Protein AF-A0A0G0Z1I1-F1 (afdb_monomer)

Mean predicted aligned error: 14.7 Å

Nearest PDB structures (foldseek):
  9atb-assembly1_A  TM=3.667E-01  e=7.815E+00  Cupriavidus gilardii

pLDDT: mean 76.7, std 15.53, range [46.69, 94.62]

Structure (mmCIF, N/CA/C/O backbone):
data_AF-A0A0G0Z1I1-F1
#
_entry.id   AF-A0A0G0Z1I1-F1
#
loop_
_atom_site.group_PDB
_atom_site.id
_atom_site.type_symbol
_atom_site.label_atom_id
_atom_site.label_alt_id
_atom_site.label_comp_id
_atom_site.label_asym_id
_atom_site.label_entity_id
_atom_site.label_seq_id
_atom_site.pdbx_PDB_ins_code
_atom_site.Cartn_x
_atom_site.Cartn_y
_atom_site.Cartn_z
_atom_site.occupancy
_atom_site.B_iso_or_equiv
_atom_site.auth_seq_id
_atom_site.auth_comp_id
_atom_site.auth_asym_id
_atom_site.auth_atom_id
_atom_site.pdbx_PDB_model_num
ATOM 1 N N . MET A 1 1 ? -40.729 38.345 37.103 1.00 49.03 1 MET A N 1
ATOM 2 C CA . MET A 1 1 ? -40.708 36.959 36.586 1.00 49.03 1 MET A CA 1
ATOM 3 C C . MET A 1 1 ? -39.887 36.916 35.312 1.00 49.03 1 MET A C 1
ATOM 5 O O . MET A 1 1 ? -39.987 37.866 34.550 1.00 49.03 1 MET A O 1
ATOM 9 N N . ALA A 1 2 ? -39.143 35.818 35.136 1.00 46.69 2 ALA A N 1
ATOM 10 C CA . ALA A 1 2 ? -38.476 35.296 33.931 1.00 46.69 2 ALA A CA 1
ATOM 11 C C . ALA A 1 2 ? -36.972 35.073 34.162 1.00 46.69 2 ALA A C 1
ATOM 13 O O . ALA A 1 2 ? -36.131 35.905 33.838 1.00 46.69 2 ALA A O 1
ATOM 14 N N . THR A 1 3 ? -36.639 33.925 34.752 1.00 46.88 3 THR A N 1
ATOM 15 C CA . THR A 1 3 ? -35.286 33.368 34.726 1.00 46.88 3 THR A CA 1
ATOM 16 C C . THR A 1 3 ? -35.041 32.758 33.346 1.00 46.88 3 THR A C 1
ATOM 18 O O . THR A 1 3 ? -35.739 31.838 32.925 1.00 46.88 3 THR A O 1
ATOM 21 N N . LEU A 1 4 ? -34.052 33.281 32.620 1.00 53.75 4 LEU A N 1
ATOM 22 C CA . LEU A 1 4 ? -33.596 32.714 31.352 1.00 53.75 4 LEU A CA 1
ATOM 23 C C . LEU A 1 4 ? -32.834 31.414 31.640 1.00 53.75 4 LEU A C 1
ATOM 25 O O . LEU A 1 4 ? -31.653 31.427 31.984 1.00 53.75 4 LEU A O 1
ATOM 29 N N . ILE A 1 5 ? -33.525 30.280 31.530 1.00 57.94 5 ILE A N 1
ATOM 30 C CA . ILE A 1 5 ? -32.905 28.956 31.588 1.00 57.94 5 ILE A CA 1
ATOM 31 C C . ILE A 1 5 ? -32.143 28.759 30.277 1.00 57.94 5 ILE A C 1
ATOM 33 O O . ILE A 1 5 ? -32.732 28.469 29.238 1.00 57.94 5 ILE A O 1
ATOM 37 N N . GLN A 1 6 ? -30.823 28.929 30.315 1.00 59.84 6 GLN A N 1
ATOM 38 C CA . GLN A 1 6 ? -29.966 28.541 29.200 1.00 59.84 6 GLN A CA 1
ATOM 39 C C . GLN A 1 6 ? -29.946 27.005 29.106 1.00 59.84 6 GLN A C 1
ATOM 41 O O . GLN A 1 6 ? -29.579 26.344 30.086 1.00 59.84 6 GLN A O 1
ATOM 46 N N . PRO A 1 7 ? -30.321 26.400 27.966 1.00 53.19 7 PRO A N 1
ATOM 47 C CA . PRO A 1 7 ? -30.228 24.958 27.811 1.00 53.19 7 PRO A CA 1
ATOM 48 C C . PRO A 1 7 ? -28.750 24.552 27.822 1.00 53.19 7 PRO A C 1
ATOM 50 O O . PRO A 1 7 ? -27.973 24.939 26.951 1.00 53.19 7 PRO A O 1
ATOM 53 N N . LYS A 1 8 ? -28.345 23.750 28.816 1.00 52.44 8 LYS A N 1
ATOM 54 C CA . LYS A 1 8 ? -27.039 23.079 28.810 1.00 52.44 8 LYS A CA 1
ATOM 55 C C . LYS A 1 8 ? -26.980 22.160 27.591 1.00 52.44 8 LYS A C 1
ATOM 57 O O . LYS A 1 8 ? -27.522 21.056 27.617 1.00 52.44 8 LYS A O 1
ATOM 62 N N . ILE A 1 9 ? -26.301 22.599 26.534 1.00 59.09 9 ILE A N 1
ATOM 63 C CA . ILE A 1 9 ? -25.978 21.756 25.382 1.00 59.09 9 ILE A CA 1
ATOM 64 C C . ILE A 1 9 ? -25.038 20.657 25.884 1.00 59.09 9 ILE A C 1
ATOM 66 O O . ILE A 1 9 ? -23.839 20.862 26.083 1.00 59.09 9 ILE A O 1
ATOM 70 N N . LYS A 1 10 ? -25.603 19.474 26.131 1.00 54.38 10 LYS A N 1
ATOM 71 C CA . LYS A 1 10 ? -24.855 18.264 26.462 1.00 54.38 10 LYS A CA 1
ATOM 72 C C . LYS A 1 10 ? -24.121 17.847 25.185 1.00 54.38 10 LYS A C 1
ATOM 74 O O . LYS A 1 10 ? -24.714 17.219 24.313 1.00 54.38 10 LYS A O 1
ATOM 79 N N . ARG A 1 11 ? -22.856 18.261 25.033 1.00 58.06 11 ARG A N 1
ATOM 80 C CA . ARG A 1 11 ? -22.001 17.848 23.906 1.00 58.06 11 ARG A CA 1
ATOM 81 C C . ARG A 1 11 ? -21.950 16.319 23.886 1.00 58.06 11 ARG A C 1
ATOM 83 O O . ARG A 1 11 ? -21.363 15.700 24.772 1.00 58.06 11 ARG A O 1
ATOM 90 N N . LYS A 1 12 ? -22.646 15.713 22.925 1.00 52.06 12 LYS A N 1
ATOM 91 C CA . LYS A 1 12 ? -22.757 14.262 22.785 1.00 52.06 12 LYS A CA 1
ATOM 92 C C . LYS A 1 12 ? -21.421 13.743 22.241 1.00 52.06 12 LYS A C 1
ATOM 94 O O . LYS A 1 12 ? -21.108 13.936 21.077 1.00 52.06 12 LYS A O 1
ATOM 99 N N . SER A 1 13 ? -20.629 13.208 23.169 1.00 54.25 13 SER A N 1
ATOM 100 C CA . SER A 1 13 ? -19.466 12.317 23.047 1.00 54.25 13 SER A CA 1
ATOM 101 C C . SER A 1 13 ? -18.661 12.335 21.737 1.00 54.25 13 SER A C 1
ATOM 103 O O . SER A 1 13 ? -19.100 11.819 20.711 1.00 54.25 13 SER A O 1
ATOM 105 N N . SER A 1 14 ? -17.394 12.728 21.859 1.00 59.81 14 SER A N 1
ATOM 106 C CA . SER A 1 14 ? -16.280 12.526 20.913 1.00 59.81 14 SER A CA 1
ATOM 107 C C . SER A 1 14 ? -16.101 11.093 20.368 1.00 59.81 14 SER A C 1
ATOM 109 O O . SER A 1 14 ? -15.324 10.892 19.439 1.00 59.81 14 SER A O 1
ATOM 111 N N . ASN A 1 15 ? -16.816 10.098 20.905 1.00 63.12 15 ASN A N 1
ATOM 112 C CA . ASN A 1 15 ? -16.759 8.698 20.475 1.00 63.12 15 ASN A CA 1
ATOM 113 C C . ASN A 1 15 ? -17.404 8.422 19.111 1.00 63.12 15 ASN A C 1
ATOM 115 O O . ASN A 1 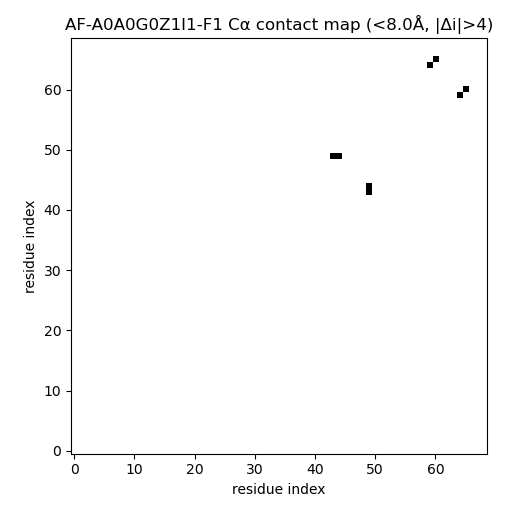15 ? -16.950 7.516 18.420 1.00 63.12 15 ASN A O 1
ATOM 119 N N . ALA A 1 16 ? -18.429 9.179 18.705 1.00 71.94 16 ALA A N 1
ATOM 120 C CA . ALA A 1 16 ? -19.131 8.916 17.442 1.00 71.9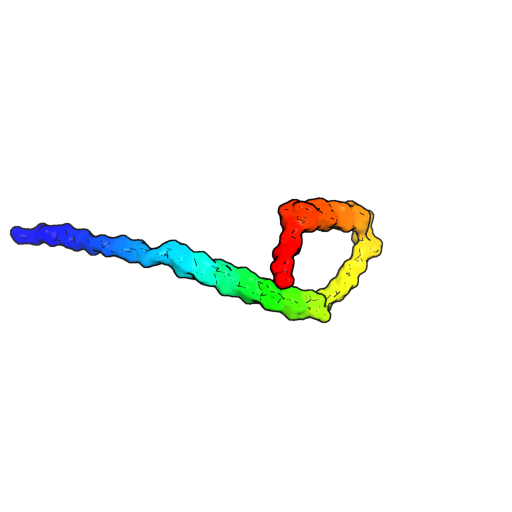4 16 ALA A CA 1
ATOM 121 C C . ALA A 1 16 ? -18.215 9.131 16.224 1.00 71.94 16 ALA A C 1
ATOM 123 O O . ALA A 1 16 ? -18.214 8.343 15.284 1.00 71.94 16 ALA A O 1
ATOM 124 N N . THR A 1 17 ? -17.367 10.161 16.274 1.00 84.06 17 THR A N 1
ATOM 125 C CA . THR A 1 17 ? -16.379 10.442 15.224 1.00 84.06 17 THR A CA 1
ATOM 126 C C . THR A 1 17 ? -15.290 9.369 15.163 1.00 8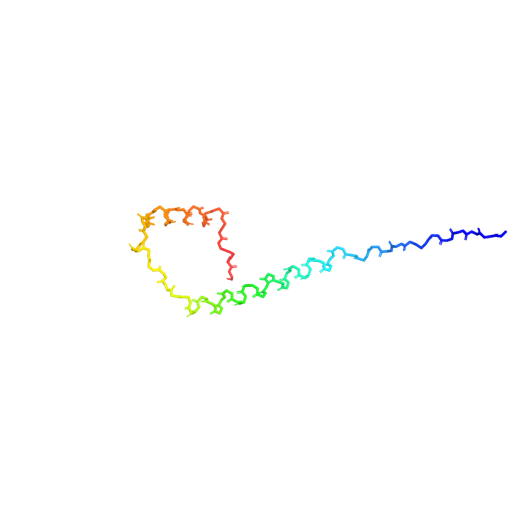4.06 17 THR A C 1
ATOM 128 O O . THR A 1 17 ? -14.875 8.983 14.075 1.00 84.06 17 THR A O 1
ATOM 131 N N . GLY A 1 18 ? -14.847 8.854 16.316 1.00 84.75 18 GLY A N 1
ATOM 132 C CA . GLY A 1 18 ? -13.870 7.763 16.371 1.00 84.75 18 GLY A CA 1
ATOM 133 C C . GLY A 1 18 ? -14.419 6.443 15.821 1.00 84.75 18 GLY A C 1
ATOM 134 O O . GLY A 1 18 ? -13.710 5.732 15.115 1.00 84.75 18 GLY A O 1
ATOM 135 N N . GLN A 1 19 ? -15.691 6.139 16.095 1.00 86.56 19 GLN A N 1
ATOM 136 C CA . GLN A 1 19 ? -16.380 4.969 15.541 1.00 86.56 19 GLN A CA 1
ATOM 137 C C . GLN A 1 19 ? -16.516 5.067 14.019 1.00 86.56 19 GLN A C 1
ATOM 139 O O . GLN A 1 19 ? -16.087 4.151 13.325 1.00 86.56 19 GLN A O 1
ATOM 144 N N . LEU A 1 20 ? -16.978 6.211 13.506 1.00 90.94 20 LEU A N 1
ATOM 145 C CA . LEU A 1 20 ? -17.080 6.449 12.065 1.00 90.94 20 LEU A CA 1
ATOM 146 C C . LEU A 1 20 ? -15.720 6.331 11.360 1.00 90.94 20 LEU A C 1
ATOM 148 O O . LEU A 1 20 ? -15.611 5.700 10.315 1.00 90.94 20 LEU A O 1
ATOM 152 N N . LEU A 1 21 ? -14.659 6.906 11.939 1.00 89.94 21 LEU A N 1
ATOM 153 C CA . LEU A 1 21 ? -13.312 6.789 11.379 1.00 89.94 21 LEU A CA 1
ATOM 154 C C . LEU A 1 21 ? -12.858 5.325 11.303 1.00 89.94 21 LEU A C 1
ATOM 156 O O . LEU A 1 21 ? -12.260 4.917 10.310 1.00 89.94 21 LEU A O 1
ATOM 160 N N . ASN A 1 22 ? -13.146 4.529 12.333 1.00 90.69 22 ASN A N 1
ATOM 161 C CA . ASN A 1 22 ? -12.810 3.108 12.339 1.00 90.69 22 ASN A CA 1
ATOM 162 C C . ASN A 1 22 ? -13.586 2.323 11.276 1.00 90.69 22 ASN A C 1
ATOM 164 O O . ASN A 1 22 ? -12.994 1.456 10.637 1.00 90.69 22 ASN A O 1
ATOM 168 N N . GLU A 1 23 ? -14.864 2.638 11.062 1.00 94.38 23 GLU A N 1
ATOM 169 C CA . GLU A 1 23 ? -15.686 2.031 10.008 1.00 94.38 23 GLU A CA 1
ATOM 170 C C . GLU A 1 23 ? -15.137 2.359 8.615 1.00 94.38 23 GLU A C 1
ATOM 172 O O . GLU A 1 23 ? -14.876 1.448 7.830 1.00 94.38 23 GLU A O 1
ATOM 177 N N . VAL A 1 24 ? -14.827 3.631 8.347 1.00 93.06 24 VAL A N 1
ATOM 178 C CA . VAL A 1 24 ? -14.220 4.061 7.075 1.00 93.06 24 VAL A CA 1
ATOM 179 C C . VAL A 1 24 ? -12.875 3.366 6.842 1.00 93.06 24 VAL A C 1
ATOM 181 O O . VAL A 1 24 ? -1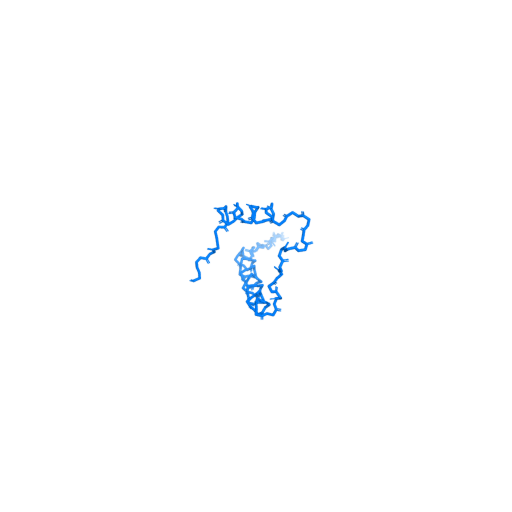2.604 2.848 5.759 1.00 93.06 24 VAL A O 1
ATOM 184 N N . LEU A 1 25 ? -12.014 3.305 7.862 1.00 91.50 25 LEU A N 1
ATOM 185 C CA . LEU A 1 25 ? -10.725 2.618 7.752 1.00 91.50 25 LEU A CA 1
ATOM 186 C C . LEU A 1 25 ? -10.886 1.106 7.554 1.00 91.50 25 LEU A C 1
ATOM 188 O O . LEU A 1 25 ? -10.052 0.493 6.885 1.00 91.50 25 LEU A O 1
ATOM 192 N N . HIS A 1 26 ? -11.917 0.494 8.138 1.00 92.75 26 HIS A N 1
ATOM 193 C CA . HIS A 1 26 ? -12.236 -0.912 7.916 1.00 92.75 26 HIS A CA 1
ATOM 194 C C . HIS A 1 26 ? -12.633 -1.153 6.456 1.00 92.75 26 HIS A C 1
ATOM 196 O O . HIS A 1 26 ? -12.092 -2.057 5.819 1.00 92.75 26 HIS A O 1
ATOM 202 N N . GLU A 1 27 ? -13.515 -0.321 5.909 1.00 91.94 27 GLU A N 1
ATOM 203 C CA . GLU A 1 27 ? -13.971 -0.419 4.523 1.00 91.94 27 GLU A CA 1
ATOM 204 C C . GLU A 1 27 ? -12.816 -0.243 3.528 1.00 91.94 27 GLU A C 1
ATOM 206 O O . GLU A 1 27 ? -12.604 -1.103 2.674 1.00 91.94 27 GLU A O 1
ATOM 211 N N . ILE A 1 28 ? -11.965 0.775 3.716 1.00 89.50 28 ILE A N 1
ATOM 212 C CA . ILE A 1 28 ? -10.758 0.981 2.896 1.00 89.50 28 ILE A CA 1
ATOM 213 C C . ILE A 1 28 ? -9.847 -0.256 2.925 1.00 89.50 28 ILE A C 1
ATOM 215 O O . ILE A 1 28 ? -9.280 -0.646 1.901 1.00 89.50 28 ILE A O 1
ATOM 219 N N . ARG A 1 29 ? -9.684 -0.897 4.090 1.00 86.19 29 ARG A N 1
ATOM 220 C CA . ARG A 1 29 ? -8.873 -2.120 4.207 1.00 86.19 29 ARG A CA 1
ATOM 221 C C . ARG A 1 29 ? -9.519 -3.309 3.498 1.00 86.19 29 ARG A C 1
ATOM 223 O O . ARG A 1 29 ? -8.770 -4.102 2.930 1.00 86.19 29 ARG A O 1
ATOM 230 N N . SER A 1 30 ? -10.847 -3.437 3.539 1.00 86.38 30 SER A N 1
ATOM 231 C CA . SER A 1 30 ? -11.581 -4.482 2.808 1.00 86.38 30 SER A CA 1
ATOM 232 C C . SER A 1 30 ? -11.388 -4.313 1.309 1.00 86.38 30 SER A C 1
ATOM 234 O O . SER A 1 30 ? -10.861 -5.214 0.659 1.00 86.38 30 SER A O 1
ATOM 236 N N . LEU A 1 31 ? -11.653 -3.106 0.800 1.00 85.88 31 LEU A N 1
ATOM 237 C CA . LEU A 1 31 ? -11.447 -2.764 -0.603 1.00 85.88 31 LEU A CA 1
ATOM 238 C C . LEU A 1 31 ? -10.005 -3.051 -1.024 1.00 85.88 31 LEU A C 1
ATOM 240 O O . LEU A 1 31 ? -9.778 -3.746 -2.005 1.00 85.88 31 LEU A O 1
ATOM 244 N N . ARG A 1 32 ? -8.999 -2.629 -0.248 1.00 81.94 32 ARG A N 1
ATOM 245 C CA . ARG A 1 32 ? -7.593 -2.922 -0.575 1.00 81.94 32 ARG A CA 1
ATOM 246 C C . ARG A 1 32 ? -7.309 -4.423 -0.711 1.00 81.94 32 ARG A C 1
ATOM 248 O O . ARG A 1 32 ? -6.502 -4.796 -1.556 1.00 81.94 32 ARG A O 1
ATOM 255 N N . ARG A 1 33 ? -7.918 -5.281 0.118 1.00 76.88 33 ARG A N 1
ATOM 256 C CA . ARG A 1 33 ? -7.750 -6.743 0.012 1.00 76.88 33 ARG A CA 1
ATOM 257 C C . ARG A 1 33 ? -8.358 -7.269 -1.285 1.00 76.88 33 ARG A C 1
ATOM 259 O O . ARG A 1 33 ? -7.702 -8.036 -1.980 1.00 76.88 33 ARG A O 1
ATOM 266 N N . GLU A 1 34 ? -9.550 -6.806 -1.636 1.00 74.94 34 GLU A N 1
ATOM 267 C CA . GLU A 1 34 ? -10.221 -7.165 -2.890 1.00 74.94 34 GLU A CA 1
ATOM 268 C C . GLU A 1 34 ? -9.416 -6.690 -4.109 1.00 74.94 34 GLU A C 1
ATOM 270 O O . GLU A 1 34 ? -9.150 -7.468 -5.022 1.00 74.94 34 GLU A O 1
ATOM 275 N N . PHE A 1 35 ? -8.908 -5.455 -4.075 1.00 69.94 35 PHE A N 1
ATOM 276 C CA . PHE A 1 35 ? -8.043 -4.909 -5.120 1.00 69.94 35 PHE A CA 1
ATOM 277 C C . PHE A 1 35 ? -6.684 -5.607 -5.196 1.00 69.94 35 PHE A C 1
ATOM 279 O O . PHE A 1 35 ? -6.156 -5.750 -6.289 1.00 69.94 35 PHE A O 1
ATOM 286 N N . SER A 1 36 ? -6.110 -6.089 -4.088 1.00 65.00 36 SER A N 1
ATOM 287 C CA . SER A 1 36 ? -4.814 -6.789 -4.119 1.00 65.00 36 SER A CA 1
ATOM 288 C C . SER A 1 36 ? -4.837 -8.114 -4.887 1.00 65.00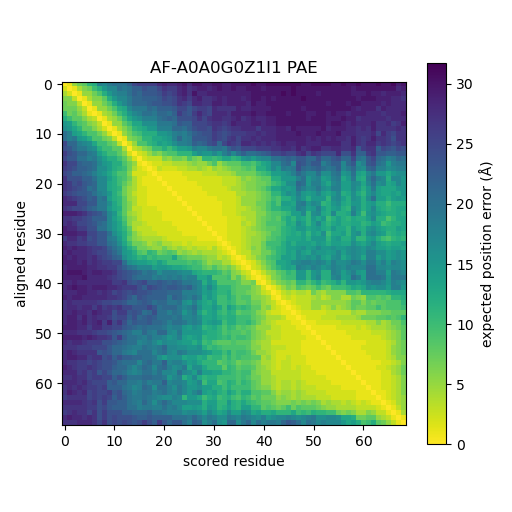 36 SER A C 1
ATOM 290 O O . SER A 1 36 ? -3.784 -8.590 -5.293 1.00 65.00 36 SER A O 1
ATOM 292 N N . LEU A 1 37 ? -6.023 -8.690 -5.113 1.00 64.00 37 LEU A N 1
ATOM 293 C CA . LEU A 1 37 ? -6.201 -9.880 -5.950 1.00 64.00 37 LEU A CA 1
ATOM 294 C C . LEU A 1 37 ? -6.240 -9.551 -7.451 1.00 64.00 37 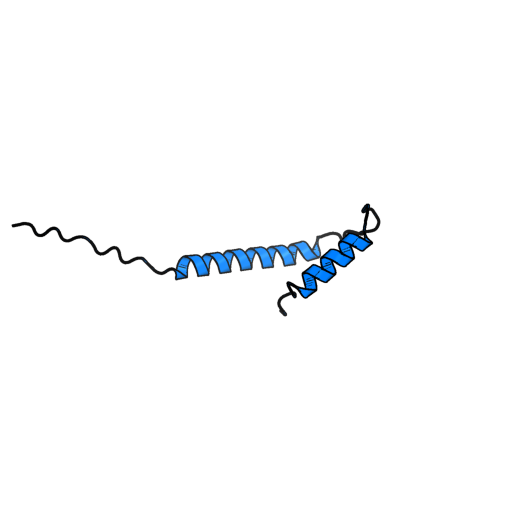LEU A C 1
ATOM 296 O O . LEU A 1 37 ? -6.063 -10.447 -8.272 1.00 64.00 37 LEU A O 1
ATOM 300 N N . ILE A 1 38 ? -6.501 -8.288 -7.800 1.00 63.22 38 ILE A N 1
ATOM 301 C CA . ILE A 1 38 ? -6.748 -7.818 -9.173 1.00 63.22 38 ILE A CA 1
ATOM 302 C C . ILE A 1 38 ? -5.643 -6.864 -9.639 1.00 63.22 38 ILE A C 1
ATOM 304 O O . ILE A 1 38 ? -5.436 -6.698 -10.839 1.00 63.22 38 ILE A O 1
ATOM 308 N N . LEU A 1 39 ? -4.927 -6.234 -8.704 1.00 58.78 39 LEU A N 1
ATOM 309 C CA . LEU A 1 39 ? -3.810 -5.359 -9.012 1.00 58.78 39 LEU A CA 1
ATOM 310 C C . LEU A 1 39 ? -2.765 -6.177 -9.771 1.00 58.78 39 LEU A C 1
ATOM 312 O O . LEU A 1 39 ? -2.271 -7.172 -9.227 1.00 58.78 39 LEU A O 1
ATOM 316 N N . PRO A 1 40 ? -2.427 -5.784 -11.011 1.00 58.19 40 PRO A N 1
ATOM 317 C CA . PRO A 1 40 ? -1.295 -6.381 -11.684 1.00 58.19 40 PRO A CA 1
ATOM 318 C C . PRO A 1 40 ? -0.091 -6.231 -10.757 1.00 58.19 40 PRO A C 1
ATOM 320 O O . PRO A 1 40 ? 0.072 -5.201 -10.096 1.00 58.19 40 PRO A O 1
ATOM 323 N N . GLN A 1 41 ? 0.721 -7.281 -10.659 1.00 65.19 41 GLN A N 1
ATOM 324 C CA . GLN A 1 41 ? 2.050 -7.131 -10.086 1.00 65.19 41 GLN A CA 1
ATOM 325 C C . GLN A 1 41 ? 2.783 -6.174 -11.025 1.00 65.19 41 GLN A C 1
ATOM 327 O O . GLN A 1 41 ? 3.257 -6.595 -12.075 1.00 65.19 41 GLN A O 1
ATOM 332 N N . GLU A 1 42 ? 2.728 -4.875 -10.721 1.00 66.00 42 GLU A N 1
ATOM 333 C CA . GLU A 1 42 ? 3.431 -3.860 -11.492 1.00 66.00 42 GLU A CA 1
ATOM 334 C C . GLU A 1 42 ? 4.909 -4.213 -11.434 1.00 66.00 42 GLU A C 1
ATOM 336 O O . GLU A 1 42 ? 5.512 -4.261 -10.356 1.00 66.00 42 GLU A O 1
ATOM 341 N N . ASP A 1 43 ? 5.461 -4.526 -12.602 1.00 76.38 43 ASP A N 1
ATOM 342 C CA . ASP A 1 43 ? 6.883 -4.740 -12.727 1.00 76.38 43 ASP A CA 1
ATOM 343 C C . ASP A 1 43 ? 7.590 -3.384 -12.666 1.00 76.38 43 ASP A C 1
ATOM 345 O O . ASP A 1 43 ? 7.140 -2.391 -13.243 1.00 76.38 43 ASP A O 1
ATOM 349 N N . LEU A 1 44 ? 8.692 -3.331 -11.926 1.00 81.94 44 LEU A N 1
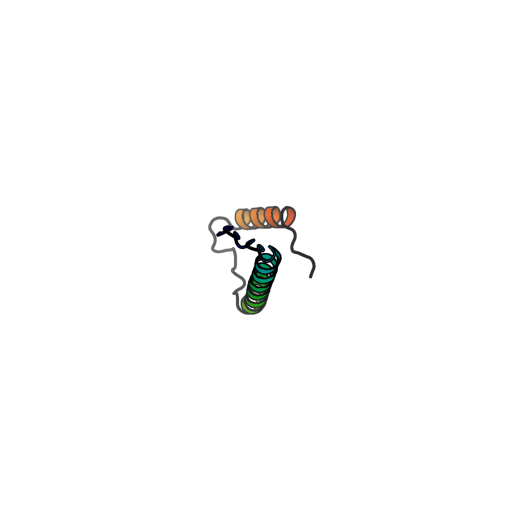ATOM 350 C CA . LEU A 1 44 ? 9.470 -2.107 -11.778 1.00 81.94 44 LEU A CA 1
ATOM 351 C C . LEU A 1 44 ? 10.433 -1.892 -12.955 1.00 81.94 44 LEU A C 1
ATOM 353 O O . LEU A 1 44 ? 10.987 -0.799 -13.057 1.00 81.94 44 LEU A O 1
ATOM 357 N N . GLU A 1 45 ? 10.624 -2.887 -13.829 1.00 80.81 45 GLU A N 1
ATOM 358 C CA . GLU A 1 45 ? 11.592 -2.853 -14.940 1.00 80.81 45 GLU A CA 1
ATOM 359 C C . GLU A 1 45 ? 11.413 -1.647 -15.881 1.00 80.81 45 GLU A C 1
ATOM 361 O O . GLU A 1 45 ? 12.401 -1.063 -16.324 1.00 80.81 45 GLU A O 1
ATOM 366 N N . ASP A 1 46 ? 10.175 -1.204 -16.123 1.00 84.00 46 ASP A N 1
ATOM 367 C CA . ASP A 1 46 ? 9.889 -0.078 -17.027 1.00 84.00 46 ASP A CA 1
ATOM 368 C C . ASP A 1 46 ? 10.042 1.308 -16.366 1.00 84.00 46 ASP A C 1
ATOM 370 O O . ASP A 1 46 ? 9.905 2.349 -17.018 1.00 84.00 46 ASP A O 1
ATOM 374 N N . TYR A 1 47 ? 10.328 1.366 -15.061 1.00 84.81 47 TYR A N 1
ATOM 375 C CA . TYR A 1 47 ? 10.528 2.632 -14.362 1.00 84.81 47 TYR A CA 1
ATOM 376 C C . TYR A 1 47 ? 11.943 3.165 -14.581 1.00 84.81 47 TYR A C 1
ATOM 378 O O . TYR A 1 47 ? 12.923 2.435 -14.641 1.00 84.81 47 TYR A O 1
ATOM 386 N N . VAL A 1 48 ? 12.082 4.492 -14.591 1.00 92.50 48 VAL A N 1
ATOM 387 C CA . VAL A 1 48 ? 13.384 5.154 -14.786 1.00 92.50 48 VAL A CA 1
ATOM 388 C C . VAL A 1 48 ? 14.401 4.782 -13.684 1.00 92.50 48 VAL A C 1
ATOM 390 O O . VAL A 1 48 ? 15.606 4.748 -13.936 1.00 92.50 48 VAL A O 1
ATOM 393 N N . HIS A 1 49 ? 13.938 4.494 -12.456 1.00 93.06 49 HIS A N 1
ATOM 394 C CA . HIS A 1 49 ? 14.790 4.231 -11.284 1.00 93.06 49 HIS A CA 1
ATOM 395 C C . HIS A 1 49 ? 14.241 3.124 -10.346 1.00 93.06 49 HIS A C 1
ATOM 397 O O . HIS A 1 49 ? 13.902 3.414 -9.189 1.00 93.06 49 HIS A O 1
ATOM 403 N N . PRO A 1 50 ? 14.192 1.851 -10.776 1.00 91.19 50 PRO A N 1
ATOM 404 C CA . PRO A 1 50 ? 13.589 0.753 -10.006 1.00 91.19 50 PRO A CA 1
ATOM 405 C C . PRO A 1 50 ? 14.252 0.551 -8.637 1.00 91.19 50 PRO A C 1
ATOM 407 O O . PRO A 1 50 ? 13.586 0.469 -7.602 1.00 91.19 50 PRO A O 1
ATOM 410 N N . GLU A 1 51 ? 15.585 0.582 -8.600 1.00 93.19 51 GLU A N 1
ATOM 411 C CA . GLU A 1 51 ? 16.369 0.419 -7.371 1.00 93.19 51 GLU A CA 1
ATOM 412 C C . GLU A 1 51 ? 16.085 1.510 -6.331 1.00 93.19 51 GLU A C 1
ATOM 414 O O . GLU A 1 51 ? 16.068 1.257 -5.122 1.00 93.19 51 GLU A O 1
ATOM 419 N N . GLN A 1 52 ? 15.835 2.744 -6.775 1.00 93.94 52 GLN A N 1
ATOM 420 C CA . GLN A 1 52 ? 15.515 3.845 -5.868 1.00 93.94 52 GLN A CA 1
ATOM 421 C C . GLN A 1 52 ? 14.121 3.674 -5.264 1.00 93.94 52 GLN A C 1
ATOM 423 O O . GLN A 1 52 ? 13.950 3.872 -4.056 1.00 93.94 52 GLN A O 1
ATOM 428 N N . ILE A 1 53 ? 13.150 3.267 -6.086 1.00 90.12 53 ILE A N 1
ATOM 429 C CA . ILE A 1 53 ? 11.785 2.964 -5.651 1.00 90.12 53 ILE A CA 1
ATOM 430 C C . ILE A 1 53 ? 11.826 1.854 -4.598 1.00 90.12 53 ILE A C 1
ATOM 432 O O . ILE A 1 53 ? 11.348 2.062 -3.479 1.00 90.12 53 ILE A O 1
ATOM 436 N N . LYS A 1 54 ? 12.512 0.741 -4.881 1.00 90.38 54 LYS A N 1
ATOM 437 C CA . LYS A 1 54 ? 12.676 -0.379 -3.944 1.00 90.38 54 LYS A CA 1
ATOM 438 C C . LYS A 1 54 ? 13.294 0.055 -2.612 1.00 90.38 54 LYS A C 1
ATOM 440 O O . LYS A 1 54 ? 12.728 -0.197 -1.549 1.00 90.38 54 LYS A O 1
ATOM 445 N N . ARG A 1 55 ? 14.400 0.805 -2.647 1.00 94.19 55 ARG A N 1
ATOM 446 C CA . ARG A 1 55 ? 15.052 1.333 -1.432 1.00 94.19 55 ARG A CA 1
ATOM 447 C C . ARG A 1 55 ? 14.139 2.261 -0.632 1.00 94.19 55 ARG A C 1
ATOM 449 O O . ARG A 1 55 ? 14.179 2.256 0.600 1.00 94.19 55 ARG A O 1
ATOM 456 N N . SER A 1 56 ? 13.349 3.096 -1.306 1.00 93.31 56 SER A N 1
ATOM 457 C CA . SER A 1 56 ? 12.397 3.993 -0.642 1.00 93.31 56 SER A CA 1
ATOM 458 C C . SER A 1 56 ? 11.281 3.216 0.058 1.00 93.31 56 SER A C 1
ATOM 460 O O . SER A 1 56 ? 10.964 3.508 1.213 1.00 93.31 56 SER A O 1
ATOM 462 N N . TYR A 1 57 ? 10.772 2.170 -0.592 1.00 89.19 57 TYR A N 1
ATOM 463 C CA . TYR A 1 57 ? 9.752 1.291 -0.045 1.00 89.19 57 TYR A CA 1
ATOM 464 C C . TYR A 1 57 ? 10.268 0.532 1.184 1.00 89.19 57 TYR A C 1
ATOM 466 O O . TYR A 1 57 ? 9.632 0.545 2.236 1.00 89.19 57 TYR A O 1
ATOM 474 N N . GLU A 1 58 ? 11.477 -0.027 1.122 1.00 91.75 58 GLU A N 1
ATOM 475 C CA . GLU A 1 58 ? 12.113 -0.687 2.270 1.00 91.75 58 GLU A CA 1
ATOM 476 C C . GLU A 1 58 ? 12.319 0.262 3.461 1.00 91.75 58 GLU A C 1
ATOM 478 O O . GLU A 1 58 ? 12.104 -0.116 4.617 1.00 91.75 58 GLU A O 1
ATOM 483 N N . LYS A 1 59 ? 12.710 1.519 3.207 1.00 94.62 59 LYS A N 1
ATOM 484 C CA . LYS A 1 59 ? 12.794 2.549 4.257 1.00 94.62 59 LYS A CA 1
ATOM 485 C C . LYS A 1 59 ? 11.424 2.833 4.873 1.00 94.62 59 LYS A C 1
ATOM 487 O O . LYS A 1 59 ? 11.330 2.972 6.093 1.00 94.62 59 LYS A O 1
ATOM 492 N N . ALA A 1 60 ? 10.378 2.905 4.052 1.00 91.88 60 ALA A N 1
ATOM 493 C CA . ALA A 1 60 ? 9.015 3.112 4.523 1.00 91.88 60 ALA A CA 1
ATOM 494 C C . ALA A 1 60 ? 8.536 1.939 5.387 1.00 91.88 60 ALA A C 1
ATOM 496 O O . ALA A 1 60 ? 8.013 2.185 6.469 1.00 91.88 60 ALA A O 1
ATOM 497 N N . LEU A 1 61 ? 8.806 0.691 4.991 1.00 89.19 61 LEU A N 1
ATOM 498 C CA . LEU A 1 61 ? 8.461 -0.502 5.775 1.00 89.19 61 LEU A CA 1
ATOM 499 C C . LEU A 1 61 ? 9.121 -0.520 7.158 1.00 89.19 61 LEU A C 1
ATOM 501 O O . LEU A 1 61 ? 8.501 -0.944 8.128 1.00 89.19 61 LEU A O 1
ATOM 505 N N . LYS A 1 62 ? 10.361 -0.032 7.278 1.00 90.62 62 LYS A N 1
ATOM 506 C CA . LYS A 1 62 ? 11.035 0.088 8.584 1.00 90.62 62 LYS A CA 1
ATOM 507 C C . LYS A 1 62 ? 10.359 1.115 9.493 1.00 90.62 62 LYS A C 1
ATOM 509 O O . LYS A 1 62 ? 10.296 0.914 10.701 1.00 90.62 62 LYS A O 1
ATOM 514 N N . LYS A 1 63 ? 9.879 2.222 8.920 1.00 92.75 63 LYS A N 1
ATOM 515 C CA . LYS A 1 63 ? 9.242 3.320 9.664 1.00 92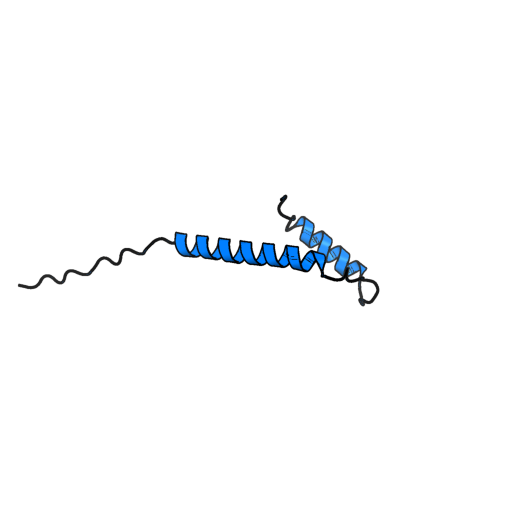.75 63 LYS A CA 1
ATOM 516 C C . LYS A 1 63 ? 7.772 3.040 9.982 1.00 92.75 63 LYS A C 1
ATOM 518 O O . LYS A 1 63 ? 7.279 3.450 11.029 1.00 92.75 63 LYS A O 1
ATOM 523 N N . TYR A 1 64 ? 7.092 2.346 9.080 1.00 87.50 64 TYR A N 1
ATOM 524 C CA . TYR A 1 64 ? 5.674 2.026 9.133 1.00 87.50 64 TYR A CA 1
ATOM 525 C C . TYR A 1 64 ? 5.506 0.525 8.884 1.00 87.50 64 TYR A C 1
ATOM 527 O O . TYR A 1 64 ? 5.079 0.125 7.796 1.00 87.50 64 TYR A O 1
ATOM 535 N N . PRO A 1 65 ? 5.888 -0.324 9.856 1.00 83.50 65 PRO A N 1
ATOM 536 C CA . PRO A 1 65 ? 5.767 -1.759 9.690 1.00 83.50 65 PRO A CA 1
ATOM 537 C C . PRO A 1 65 ? 4.300 -2.120 9.438 1.00 83.50 65 PRO A C 1
ATOM 539 O O . PRO A 1 65 ? 3.410 -1.559 10.089 1.00 83.50 65 PRO A O 1
ATOM 542 N N . PRO A 1 66 ? 4.021 -3.042 8.501 1.00 80.38 66 PRO A N 1
ATOM 543 C CA . PRO A 1 66 ? 2.665 -3.505 8.283 1.00 80.38 66 PRO A CA 1
ATOM 544 C C . PRO A 1 66 ? 2.134 -4.078 9.597 1.00 80.38 66 PRO A C 1
ATOM 546 O O . PRO A 1 66 ? 2.812 -4.864 10.265 1.00 80.38 66 PRO A O 1
ATOM 549 N N . ALA A 1 67 ? 0.932 -3.649 9.984 1.00 74.38 67 ALA A N 1
ATOM 550 C CA . ALA A 1 67 ? 0.259 -4.207 11.145 1.00 74.38 67 ALA A CA 1
ATOM 551 C C . ALA A 1 67 ? 0.167 -5.724 10.946 1.00 74.38 67 ALA A C 1
ATOM 553 O O . ALA A 1 67 ? -0.371 -6.173 9.931 1.00 74.38 67 ALA A O 1
ATOM 554 N N . ARG A 1 68 ? 0.744 -6.497 11.876 1.00 60.31 68 ARG A N 1
ATOM 555 C CA . ARG A 1 68 ? 0.581 -7.953 11.889 1.00 60.31 68 ARG A CA 1
ATOM 556 C C . ARG A 1 68 ? -0.920 -8.221 11.993 1.00 60.31 68 ARG A C 1
ATOM 558 O O . ARG A 1 68 ? -1.542 -7.767 12.952 1.00 60.31 68 ARG A O 1
ATOM 565 N N . ILE A 1 69 ? -1.476 -8.830 10.949 1.00 51.12 69 ILE A N 1
ATOM 566 C CA . ILE A 1 69 ? -2.866 -9.296 10.905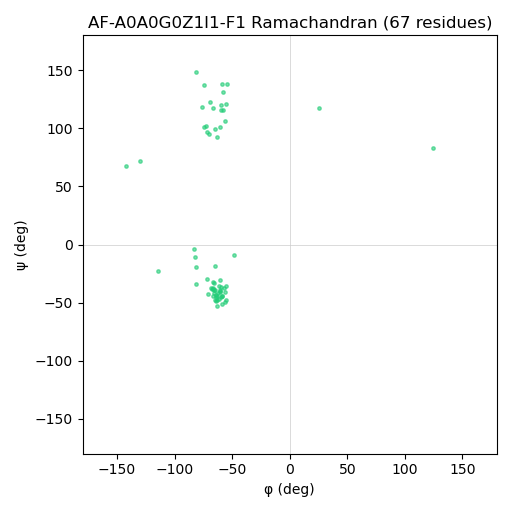 1.00 51.12 69 ILE A CA 1
ATOM 567 C C . ILE A 1 69 ? -2.931 -10.599 11.694 1.00 51.12 69 ILE A C 1
ATOM 569 O O . ILE A 1 69 ? -1.973 -11.394 11.550 1.00 51.12 69 ILE A O 1
#

Solvent-accessible surface area (backbone atoms only — not comparable to full-atom values): 4508 Å² total; per-residue (Å²): 142,85,83,84,80,75,79,79,79,75,79,81,58,82,58,60,61,55,52,52,52,51,51,54,53,47,49,55,52,51,51,49,56,61,45,62,77,66,54,72,84,77,72,51,82,86,46,98,52,42,70,58,53,52,54,52,50,55,53,43,42,72,78,54,60,76,77,86,124

Foldseek 3Di:
DDDPPDPPPPPPDPVVVVVVVVVVVVVVVVVVVVVVVVDPPDDLVPPPCSPVVVVVVVVVCVVPPPDDD

Sequence (69 aa):
MATLIQPKIKRKSSNATGQLLNEVLHEIRSLRREFSLILPQEDLEDYVHPEQIKRSYEKALKKYPPARI

Secondary structure (DSSP, 8-state):
-------------THHHHHHHHHHHHHHHHHHHHHHTTS----STTSS-HHHHHHHHHHHHHHSPPP--

Radius of gyration: 23.82 Å; Cα contacts (8 Å, |Δi|>4): 4; chains: 1; bounding box: 57×47×54 Å